Protein AF-A0A0F9LTY0-F1 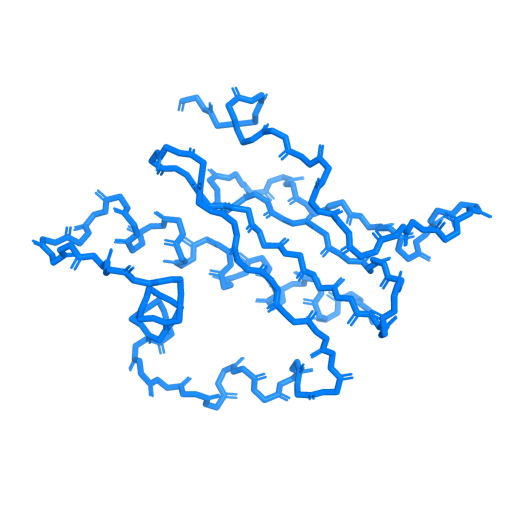(afdb_monomer_lite)

Foldseek 3Di:
DVVVLVLQLLLQLLLLCCLQPPPDDDPDSVSSSCVSVVVPCVSCVVQPQWDWDWDDQDSWIKIWTGRVQFTAWIATNQDPPDTDGQVPDPDTDTRDDDDDNVVVHD

pLDDT: mean 90.27, std 6.66, range [58.44, 95.5]

Secondary structure (DSSP, 8-state):
-HHHHHHHHHHHHHHHHHHHH-SSPPSSHHHHHHHHTTT-GGGGGGGTTSEEEEEEETTEEEEEEEETTEEEEEEETT-TT-EE-GGGSSSPEESS----GGGT--

Sequence (106 aa):
MADLASQLKDIATAVDGTLKFSETPYSTTDELLKAAVNNDLSKLTPFNEYTFIVDVQGDNAVLLLCDADTALIEDVGCTAQSDIQHWQAKKAQKCEVTVNAQQFCN

Radius of gyration: 12.92 Å; chains: 1; bounding box: 27×31×36 Å

Organism: NCBI:txid412755

Structure (mmCIF, N/CA/C/O backbone):
data_AF-A0A0F9LTY0-F1
#
_entry.id   AF-A0A0F9LTY0-F1
#
loop_
_atom_site.group_PDB
_atom_site.id
_atom_site.type_symbol
_atom_site.label_atom_id
_atom_site.label_alt_id
_atom_site.label_comp_id
_atom_site.label_asym_id
_atom_site.label_entity_id
_atom_site.label_seq_id
_atom_site.pdbx_PDB_ins_code
_atom_site.Cartn_x
_atom_site.Cartn_y
_atom_site.Cartn_z
_atom_site.occupancy
_atom_site.B_iso_or_equiv
_atom_site.auth_seq_id
_atom_site.auth_comp_id
_atom_site.auth_asym_id
_atom_site.auth_atom_id
_atom_site.pdbx_PDB_model_num
ATOM 1 N N . MET A 1 1 ? 0.430 -5.408 13.920 1.00 85.19 1 MET A N 1
ATOM 2 C CA . MET A 1 1 ? 0.029 -4.165 13.223 1.00 85.19 1 MET A CA 1
ATOM 3 C C . MET A 1 1 ? 1.197 -3.220 12.989 1.00 85.19 1 MET A C 1
ATOM 5 O O . MET A 1 1 ? 1.382 -2.850 11.844 1.00 85.19 1 MET A O 1
ATOM 9 N N . ALA A 1 2 ? 2.011 -2.875 13.996 1.00 84.38 2 ALA A N 1
ATOM 10 C CA . ALA A 1 2 ? 3.169 -1.988 13.796 1.00 84.38 2 ALA A CA 1
ATOM 11 C C . ALA A 1 2 ? 4.163 -2.498 12.729 1.00 84.38 2 ALA A C 1
ATOM 13 O O . ALA A 1 2 ? 4.564 -1.731 11.861 1.00 84.38 2 ALA A O 1
ATOM 14 N N . ASP A 1 3 ? 4.479 -3.799 12.726 1.00 89.31 3 ASP A N 1
ATOM 15 C CA . ASP A 1 3 ? 5.372 -4.380 11.710 1.00 89.31 3 ASP A CA 1
ATOM 16 C C . ASP A 1 3 ? 4.789 -4.293 10.292 1.00 89.31 3 ASP A C 1
ATOM 18 O O . ASP A 1 3 ? 5.524 -4.044 9.341 1.00 89.31 3 ASP A O 1
ATOM 22 N N . LEU A 1 4 ? 3.469 -4.474 10.147 1.00 90.94 4 LEU A N 1
ATOM 23 C CA . LEU A 1 4 ? 2.775 -4.342 8.861 1.00 90.94 4 LEU A CA 1
ATOM 24 C C . LEU A 1 4 ? 2.756 -2.889 8.389 1.00 90.94 4 LEU A C 1
ATOM 26 O O . LEU A 1 4 ? 2.953 -2.652 7.207 1.00 90.94 4 LEU A O 1
ATOM 30 N N . ALA A 1 5 ? 2.572 -1.928 9.298 1.00 90.06 5 ALA A N 1
ATOM 31 C CA . ALA A 1 5 ? 2.628 -0.504 8.969 1.00 90.06 5 ALA A CA 1
ATOM 32 C C . ALA A 1 5 ? 4.022 -0.094 8.483 1.00 90.06 5 ALA A C 1
ATOM 34 O O . ALA A 1 5 ? 4.142 0.552 7.448 1.00 90.06 5 ALA A O 1
ATOM 35 N N . SER A 1 6 ? 5.078 -0.552 9.164 1.00 90.06 6 SER A N 1
ATOM 36 C CA . SER A 1 6 ? 6.454 -0.298 8.725 1.00 90.06 6 SER A CA 1
ATOM 37 C C . SER A 1 6 ? 6.728 -0.875 7.335 1.00 90.06 6 SER A C 1
ATOM 39 O O . SER A 1 6 ? 7.307 -0.196 6.496 1.00 90.06 6 SER A O 1
ATOM 41 N N . GLN A 1 7 ? 6.303 -2.115 7.079 1.00 92.00 7 GLN A N 1
ATOM 42 C CA . GLN A 1 7 ? 6.516 -2.761 5.782 1.00 92.00 7 GLN A CA 1
ATOM 43 C C . GLN A 1 7 ? 5.659 -2.135 4.674 1.00 92.00 7 GLN A C 1
ATOM 45 O O . GLN A 1 7 ? 6.127 -1.994 3.547 1.00 92.00 7 GLN A O 1
ATOM 50 N N . LEU A 1 8 ? 4.419 -1.735 4.983 1.00 92.69 8 LEU A N 1
ATOM 51 C CA . LEU A 1 8 ? 3.536 -1.054 4.036 1.00 92.69 8 LEU A CA 1
ATOM 52 C C . LEU A 1 8 ? 4.146 0.276 3.595 1.00 92.69 8 LEU A C 1
ATOM 54 O O . LEU A 1 8 ? 4.181 0.547 2.401 1.00 92.69 8 LEU A O 1
ATOM 58 N N . LYS A 1 9 ? 4.680 1.055 4.538 1.00 91.69 9 LYS A N 1
ATOM 59 C CA . LYS A 1 9 ? 5.372 2.316 4.264 1.00 91.69 9 LYS A CA 1
ATOM 60 C C . LYS A 1 9 ? 6.561 2.142 3.318 1.00 91.69 9 LYS A C 1
ATOM 62 O O . LYS A 1 9 ? 6.729 2.930 2.385 1.00 91.69 9 LYS A O 1
ATOM 67 N N . ASP A 1 10 ? 7.381 1.112 3.530 1.00 92.06 10 ASP A N 1
ATOM 68 C CA . ASP A 1 10 ? 8.519 0.823 2.648 1.00 92.06 10 ASP A CA 1
ATOM 69 C C . ASP A 1 10 ? 8.044 0.528 1.215 1.00 92.06 10 ASP A C 1
ATOM 71 O O . ASP A 1 10 ? 8.627 1.021 0.246 1.00 92.06 10 ASP A O 1
ATOM 75 N N . ILE A 1 11 ? 6.949 -0.227 1.070 1.00 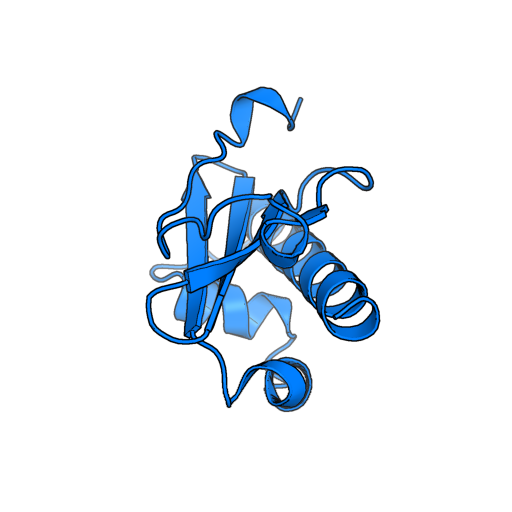94.00 11 ILE A N 1
ATOM 76 C CA . ILE A 1 11 ? 6.350 -0.515 -0.238 1.00 94.00 11 ILE A CA 1
ATOM 77 C C . ILE A 1 11 ? 5.709 0.739 -0.836 1.00 94.00 11 ILE A C 1
ATOM 79 O O . ILE A 1 11 ? 5.908 0.992 -2.019 1.00 94.00 11 ILE A O 1
ATOM 83 N N . ALA A 1 12 ? 4.995 1.548 -0.053 1.00 93.44 12 ALA A N 1
ATOM 84 C CA . ALA A 1 12 ? 4.372 2.784 -0.523 1.00 93.44 12 ALA A CA 1
ATOM 85 C C . ALA A 1 12 ? 5.423 3.738 -1.083 1.00 93.44 12 ALA A C 1
ATOM 87 O O . ALA A 1 12 ? 5.289 4.220 -2.207 1.00 93.44 12 ALA A O 1
ATOM 88 N N . THR A 1 13 ? 6.526 3.908 -0.352 1.00 92.88 13 THR A N 1
ATOM 89 C CA . THR A 1 13 ? 7.680 4.698 -0.792 1.00 92.88 13 THR A CA 1
ATOM 90 C C . THR A 1 13 ? 8.280 4.151 -2.088 1.00 92.88 13 THR A C 1
ATOM 92 O O . THR A 1 13 ? 8.592 4.909 -3.008 1.00 92.88 13 THR A O 1
ATOM 95 N N . ALA A 1 14 ? 8.427 2.828 -2.197 1.00 94.31 14 ALA A N 1
ATOM 96 C CA . ALA A 1 14 ? 8.952 2.196 -3.401 1.00 94.31 14 ALA A CA 1
ATOM 97 C C . ALA A 1 14 ? 8.013 2.359 -4.608 1.00 94.31 14 ALA A C 1
ATOM 99 O O . ALA A 1 14 ? 8.487 2.621 -5.713 1.00 94.31 14 ALA A O 1
ATOM 100 N N . VAL A 1 15 ? 6.700 2.223 -4.411 1.00 94.75 15 VAL A N 1
ATOM 101 C CA . VAL A 1 15 ? 5.674 2.397 -5.450 1.00 94.75 15 VAL A CA 1
ATOM 102 C C . VAL A 1 15 ? 5.664 3.839 -5.944 1.00 94.75 15 VAL A C 1
ATOM 104 O O . VAL A 1 15 ? 5.755 4.061 -7.148 1.00 94.75 15 VAL A O 1
ATOM 107 N N . ASP A 1 16 ? 5.633 4.809 -5.031 1.00 93.56 16 ASP A N 1
ATOM 108 C CA . ASP A 1 16 ? 5.658 6.238 -5.354 1.00 93.56 16 ASP A CA 1
ATOM 109 C C . ASP A 1 16 ? 6.944 6.629 -6.103 1.00 93.56 16 ASP A C 1
ATOM 111 O O . ASP A 1 16 ? 6.898 7.267 -7.155 1.00 93.56 16 ASP A O 1
ATOM 115 N N . GLY A 1 17 ? 8.104 6.155 -5.636 1.00 92.88 17 GLY A N 1
ATOM 116 C CA . GLY A 1 17 ? 9.380 6.376 -6.318 1.00 92.88 17 GLY A CA 1
ATOM 117 C C . GLY A 1 17 ? 9.445 5.715 -7.697 1.00 92.88 17 GLY A C 1
ATOM 118 O O . GLY A 1 17 ? 9.942 6.310 -8.652 1.00 92.88 17 GLY A O 1
ATOM 119 N N . THR A 1 18 ? 8.912 4.501 -7.832 1.00 94.69 18 THR A N 1
ATOM 120 C CA . THR A 1 18 ? 8.876 3.785 -9.116 1.00 94.69 18 THR A CA 1
ATOM 121 C C . THR A 1 18 ? 7.971 4.500 -10.113 1.00 94.69 18 THR A C 1
ATOM 123 O O . THR A 1 18 ? 8.348 4.651 -11.272 1.00 94.69 18 THR A O 1
ATOM 126 N N . LEU A 1 19 ? 6.818 4.998 -9.661 1.00 93.88 19 LEU A N 1
ATOM 127 C CA . LEU A 1 19 ? 5.902 5.788 -10.478 1.00 93.88 19 LEU A CA 1
ATOM 128 C C . LEU A 1 19 ? 6.572 7.067 -11.005 1.00 93.88 19 LEU A C 1
ATOM 130 O O . LEU A 1 19 ? 6.425 7.389 -12.180 1.00 93.88 19 LEU A O 1
ATOM 134 N N . LYS A 1 20 ? 7.334 7.770 -10.156 1.00 91.75 20 LYS A N 1
ATOM 135 C CA . LYS A 1 20 ? 7.958 9.064 -10.490 1.00 91.75 20 LYS A CA 1
ATOM 136 C C . LYS A 1 20 ? 9.212 8.962 -11.347 1.00 91.75 20 LYS A C 1
ATOM 138 O O . LYS A 1 20 ? 9.461 9.835 -12.174 1.00 91.75 20 LYS A O 1
ATOM 143 N N . PHE A 1 21 ? 10.047 7.958 -11.091 1.00 91.00 21 PHE A N 1
ATOM 144 C CA . PHE A 1 21 ? 11.420 7.932 -11.603 1.00 91.00 21 PHE A CA 1
ATOM 145 C C . PHE A 1 21 ? 11.690 6.810 -12.607 1.00 91.00 21 PHE A C 1
ATOM 147 O O . PHE A 1 21 ? 12.781 6.765 -13.176 1.00 91.00 21 PHE A O 1
ATOM 154 N N . SER A 1 22 ? 10.737 5.905 -12.841 1.00 90.06 22 SER A N 1
ATOM 155 C CA . SER A 1 22 ? 10.889 4.888 -13.882 1.00 90.06 22 SER A CA 1
ATOM 156 C C . SER A 1 22 ? 10.741 5.497 -15.274 1.00 90.06 22 SER A C 1
ATOM 158 O O . SER A 1 22 ? 9.827 6.270 -15.545 1.00 90.06 22 SER A O 1
ATOM 160 N N . GLU A 1 23 ? 11.610 5.085 -16.197 1.00 88.12 23 GLU A N 1
ATOM 161 C CA . GLU A 1 23 ? 11.472 5.399 -17.625 1.00 88.12 23 GLU A CA 1
ATOM 162 C C . GLU A 1 23 ? 10.361 4.570 -18.296 1.00 88.12 23 GLU A C 1
ATOM 164 O O . GLU A 1 23 ? 9.963 4.848 -19.428 1.00 88.12 23 GLU A O 1
ATOM 169 N N . THR A 1 24 ? 9.872 3.527 -17.615 1.00 86.00 24 THR A N 1
ATOM 170 C CA . THR A 1 24 ? 8.832 2.635 -18.132 1.00 86.00 24 THR A CA 1
ATOM 171 C C . THR A 1 24 ? 7.460 3.101 -17.650 1.00 86.00 24 THR A C 1
ATOM 173 O O . THR A 1 24 ? 7.226 3.113 -16.442 1.00 86.00 24 THR A O 1
ATOM 176 N N . PRO A 1 25 ? 6.523 3.428 -18.555 1.00 86.50 25 PRO A N 1
ATOM 177 C CA . PRO A 1 25 ? 5.143 3.660 -18.159 1.00 86.50 25 PRO A CA 1
ATOM 178 C C . PRO A 1 25 ? 4.492 2.338 -17.733 1.00 86.50 25 PRO A C 1
ATOM 180 O O . PRO A 1 25 ? 4.616 1.324 -18.423 1.00 86.50 25 PRO A O 1
ATOM 183 N N . TYR A 1 26 ? 3.765 2.356 -16.618 1.00 91.00 26 TYR A N 1
ATOM 184 C CA . TYR A 1 26 ? 3.010 1.205 -16.121 1.00 91.00 26 TYR A CA 1
ATOM 185 C C . TYR A 1 26 ? 1.542 1.337 -16.517 1.00 91.00 26 TYR A C 1
ATOM 187 O O . TYR A 1 26 ? 0.938 2.390 -16.318 1.00 91.00 26 TYR A O 1
ATOM 195 N N . SER A 1 27 ? 0.962 0.278 -17.087 1.00 88.31 27 SER A N 1
ATOM 196 C CA . SER A 1 27 ? -0.435 0.303 -17.547 1.00 88.31 27 SER A CA 1
ATOM 197 C C . SER A 1 27 ? -1.413 -0.099 -16.446 1.00 88.31 27 SER A C 1
ATOM 199 O O . SER A 1 27 ? -2.608 0.176 -16.543 1.00 88.31 27 SER A O 1
ATOM 201 N N . THR A 1 28 ? -0.914 -0.766 -15.402 1.00 93.19 28 THR A N 1
ATOM 202 C CA . THR A 1 28 ? -1.706 -1.234 -14.263 1.00 93.19 28 THR A CA 1
ATOM 203 C C . THR A 1 28 ? -0.972 -1.004 -12.946 1.00 93.19 28 THR A C 1
ATOM 205 O O . THR A 1 28 ? 0.260 -0.966 -12.889 1.00 93.19 28 THR A O 1
ATOM 208 N N . THR A 1 29 ? -1.738 -0.902 -11.865 1.00 92.62 29 THR A N 1
ATOM 209 C CA . THR A 1 29 ? -1.220 -0.831 -10.494 1.00 92.62 29 THR A CA 1
ATOM 210 C C . THR A 1 29 ? -0.479 -2.106 -10.088 1.00 92.62 29 THR A C 1
ATOM 212 O O . THR A 1 29 ? 0.519 -2.026 -9.378 1.00 92.62 29 THR A O 1
ATOM 215 N N . ASP A 1 30 ? -0.891 -3.266 -10.600 1.00 92.75 30 ASP A N 1
ATOM 216 C CA . ASP A 1 30 ? -0.203 -4.548 -10.408 1.00 92.75 30 ASP A CA 1
ATOM 217 C C . ASP A 1 30 ? 1.209 -4.559 -11.008 1.00 92.75 30 ASP A C 1
ATOM 219 O O . ASP A 1 30 ? 2.152 -5.047 -10.382 1.00 92.75 30 ASP A O 1
ATOM 223 N N . GLU A 1 31 ? 1.375 -4.044 -12.230 1.00 94.38 31 GLU A N 1
ATOM 224 C CA . GLU A 1 31 ? 2.691 -3.918 -12.871 1.00 94.38 31 GLU A CA 1
ATOM 225 C C . GLU A 1 31 ? 3.593 -2.958 -12.096 1.00 94.38 31 GLU A C 1
ATOM 227 O O . GLU A 1 31 ? 4.757 -3.279 -11.843 1.00 94.38 31 GLU A O 1
ATOM 232 N N . LEU A 1 32 ? 3.039 -1.817 -11.676 1.00 95.06 32 LEU A N 1
ATOM 233 C CA . LEU A 1 32 ? 3.739 -0.835 -10.855 1.00 95.06 32 LEU A CA 1
ATOM 234 C C . LEU A 1 32 ? 4.186 -1.444 -9.518 1.00 95.06 32 LEU A C 1
ATOM 236 O O . LEU A 1 32 ? 5.350 -1.315 -9.142 1.00 95.06 32 LEU A O 1
ATOM 240 N N . LEU A 1 33 ? 3.294 -2.155 -8.822 1.00 94.62 33 LEU A N 1
ATOM 241 C CA . LEU A 1 33 ? 3.594 -2.808 -7.549 1.00 94.62 33 LEU A CA 1
ATOM 242 C C . LEU A 1 33 ? 4.702 -3.854 -7.705 1.00 94.62 33 LEU A C 1
ATOM 244 O O . LEU A 1 33 ? 5.646 -3.879 -6.917 1.00 94.62 33 LEU A O 1
ATOM 248 N N . LYS A 1 34 ? 4.626 -4.693 -8.747 1.00 94.06 34 LYS A N 1
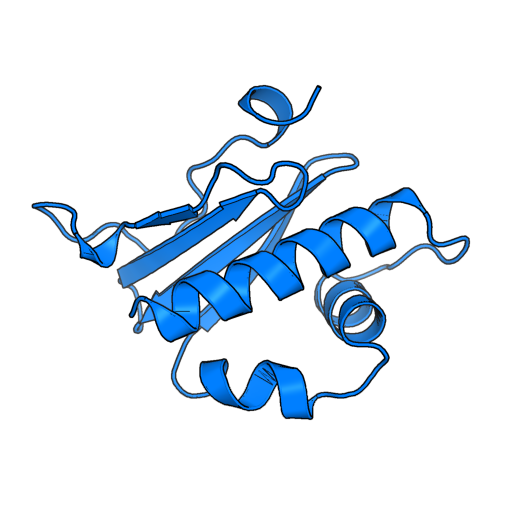ATOM 249 C CA . LYS A 1 34 ? 5.665 -5.689 -9.052 1.00 94.06 34 LYS A CA 1
ATOM 250 C C . LYS A 1 34 ? 7.011 -5.033 -9.332 1.00 94.06 34 LYS A C 1
ATOM 252 O O . LYS A 1 34 ? 8.028 -5.511 -8.833 1.00 94.06 34 LYS A O 1
ATOM 257 N N . ALA A 1 35 ? 7.026 -3.941 -10.091 1.00 94.81 35 ALA A N 1
ATOM 258 C CA . ALA A 1 35 ? 8.244 -3.189 -10.357 1.00 94.81 35 ALA A CA 1
ATOM 259 C C . ALA A 1 35 ? 8.826 -2.571 -9.076 1.00 94.81 35 ALA A C 1
ATOM 261 O O . ALA A 1 35 ? 10.020 -2.724 -8.829 1.00 94.81 35 ALA A O 1
ATOM 262 N N . ALA A 1 36 ? 7.985 -1.986 -8.221 1.00 94.19 36 ALA A N 1
ATOM 263 C CA . ALA A 1 36 ? 8.392 -1.389 -6.950 1.00 94.19 36 ALA A CA 1
ATOM 264 C C . ALA A 1 36 ? 9.046 -2.392 -5.988 1.00 94.19 36 ALA A C 1
ATOM 266 O O . ALA A 1 36 ? 9.980 -2.056 -5.260 1.00 94.19 36 ALA A O 1
ATOM 267 N N . VAL A 1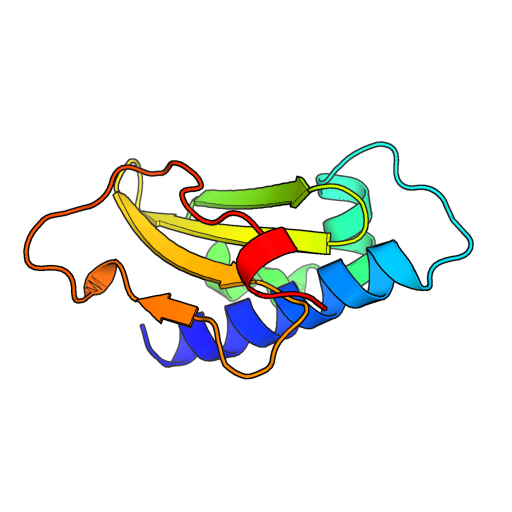 37 ? 8.612 -3.655 -6.016 1.00 94.88 37 VAL A N 1
ATOM 268 C CA . VAL A 1 37 ? 9.246 -4.732 -5.240 1.00 94.88 37 VAL A CA 1
ATOM 269 C C . VAL A 1 37 ? 10.401 -5.418 -5.977 1.00 94.88 37 VAL A C 1
ATOM 271 O O . VAL A 1 37 ? 10.902 -6.434 -5.504 1.00 94.88 37 VAL A O 1
ATOM 274 N N . ASN A 1 38 ? 10.882 -4.874 -7.100 1.00 93.88 38 ASN A N 1
ATOM 275 C CA . ASN A 1 38 ? 11.912 -5.471 -7.963 1.00 93.88 38 ASN A CA 1
ATOM 276 C C . ASN A 1 38 ? 11.563 -6.892 -8.444 1.00 93.88 38 ASN A C 1
ATOM 278 O O . ASN A 1 38 ? 12.440 -7.745 -8.566 1.00 93.88 38 ASN A O 1
ATOM 282 N N . ASN A 1 39 ? 10.280 -7.163 -8.698 1.00 92.69 39 ASN A N 1
ATOM 283 C CA . ASN A 1 39 ? 9.721 -8.486 -9.002 1.00 92.69 39 ASN A CA 1
ATOM 284 C C . ASN A 1 39 ? 9.940 -9.548 -7.906 1.00 92.69 39 ASN A C 1
ATOM 286 O O . ASN A 1 39 ? 9.635 -10.723 -8.113 1.00 92.69 39 ASN A O 1
ATOM 290 N N . ASP A 1 40 ? 10.413 -9.149 -6.725 1.00 94.56 40 ASP A N 1
ATOM 291 C CA . ASP A 1 40 ? 10.528 -10.017 -5.563 1.00 94.56 40 ASP A CA 1
ATOM 292 C C . ASP A 1 40 ? 9.201 -10.041 -4.794 1.00 94.56 40 ASP A C 1
ATOM 294 O O . ASP A 1 40 ? 8.984 -9.303 -3.831 1.00 94.56 40 ASP A O 1
ATOM 298 N N . LEU A 1 41 ? 8.293 -10.915 -5.238 1.00 92.38 41 LEU A N 1
ATOM 299 C CA . LEU A 1 41 ? 6.971 -11.084 -4.626 1.00 92.38 41 LEU A CA 1
ATOM 300 C C . LEU A 1 41 ? 7.040 -11.576 -3.175 1.00 92.38 41 LEU A C 1
ATOM 302 O O . LEU A 1 41 ? 6.050 -11.465 -2.454 1.00 92.38 41 LEU A O 1
ATOM 306 N N . SER A 1 42 ? 8.192 -12.081 -2.713 1.00 94.06 42 SER A N 1
ATOM 307 C CA . SER A 1 42 ? 8.339 -12.502 -1.319 1.00 94.06 42 SER A CA 1
ATOM 308 C C . SER A 1 42 ? 8.152 -11.334 -0.345 1.00 94.06 42 SER A C 1
ATOM 310 O O . SER A 1 42 ? 7.648 -11.542 0.760 1.00 94.06 42 SER A O 1
ATOM 312 N N . LYS A 1 43 ? 8.423 -10.098 -0.788 1.00 91.12 43 LYS A N 1
ATOM 313 C CA . LYS A 1 43 ? 8.168 -8.861 -0.035 1.00 91.12 43 LYS A CA 1
ATOM 314 C C . LYS A 1 43 ? 6.684 -8.586 0.213 1.00 91.12 43 LYS A C 1
ATOM 316 O O . LYS A 1 43 ? 6.357 -7.839 1.127 1.00 91.12 43 LYS A O 1
ATOM 321 N N . LEU A 1 44 ? 5.797 -9.194 -0.578 1.00 93.12 44 LEU A N 1
ATOM 322 C CA . LEU A 1 44 ? 4.346 -9.066 -0.432 1.00 93.12 44 LEU A CA 1
ATOM 323 C C . LEU A 1 44 ? 3.734 -10.170 0.445 1.00 93.12 44 LEU A C 1
ATOM 325 O O . LEU A 1 44 ? 2.608 -10.021 0.907 1.00 93.12 44 LEU A O 1
ATOM 329 N N . THR A 1 45 ? 4.487 -11.236 0.745 1.00 93.94 45 THR A N 1
ATOM 330 C CA . THR A 1 45 ? 4.046 -12.361 1.597 1.00 93.94 45 THR A CA 1
ATOM 331 C C . THR A 1 45 ? 3.397 -11.937 2.921 1.00 93.94 45 THR A C 1
ATOM 333 O O . THR A 1 45 ? 2.381 -12.533 3.284 1.00 93.94 45 THR A O 1
ATOM 336 N N . PRO A 1 46 ? 3.916 -10.924 3.649 1.00 92.38 46 PRO A N 1
ATOM 337 C CA . PRO A 1 46 ? 3.311 -10.464 4.902 1.00 92.38 46 PRO A CA 1
ATOM 338 C C . PRO A 1 46 ? 1.866 -9.966 4.750 1.00 92.38 46 PRO A C 1
ATOM 340 O O . PRO A 1 46 ? 1.142 -9.894 5.740 1.00 92.38 46 PRO A O 1
ATOM 343 N N . PHE A 1 47 ? 1.445 -9.643 3.523 1.00 92.69 47 PHE A N 1
ATOM 344 C CA . PHE A 1 47 ? 0.136 -9.081 3.208 1.00 92.69 47 PHE A CA 1
ATOM 345 C C . PHE A 1 47 ? -0.842 -10.093 2.590 1.00 92.69 47 PHE A C 1
ATOM 347 O O . PHE A 1 47 ? -1.961 -9.713 2.273 1.00 92.69 47 PHE A O 1
ATOM 354 N N . ASN A 1 48 ? -0.464 -11.368 2.430 1.00 92.38 48 ASN A N 1
ATOM 355 C CA . ASN A 1 48 ? -1.270 -12.366 1.706 1.00 92.38 48 ASN A CA 1
ATOM 356 C C . ASN A 1 48 ? -2.675 -12.609 2.288 1.00 92.38 48 ASN A C 1
ATOM 358 O O . ASN A 1 48 ? -3.581 -12.988 1.551 1.00 92.38 48 ASN A O 1
ATOM 362 N N . GLU A 1 49 ? -2.852 -12.409 3.594 1.00 93.31 49 GLU A N 1
ATOM 363 C CA . GLU A 1 49 ? -4.144 -12.566 4.279 1.00 93.31 49 GLU A CA 1
ATOM 364 C C . GLU A 1 49 ? -5.011 -11.294 4.209 1.00 93.31 49 GLU A C 1
ATOM 366 O O . GLU A 1 49 ? -6.119 -11.260 4.739 1.00 93.31 49 GLU A O 1
ATOM 371 N N . TYR A 1 50 ? -4.509 -10.235 3.573 1.00 94.38 50 TYR A N 1
ATOM 372 C CA . TYR A 1 50 ? -5.130 -8.919 3.519 1.00 94.38 50 TYR A CA 1
ATOM 373 C C . TYR A 1 50 ? -5.465 -8.529 2.082 1.00 94.38 50 TYR A C 1
ATOM 375 O O . TYR A 1 50 ? -4.888 -9.023 1.113 1.00 94.38 50 TYR A O 1
ATOM 383 N N . THR A 1 51 ? -6.386 -7.581 1.941 1.00 93.81 51 THR A N 1
ATOM 384 C CA . THR A 1 51 ? -6.595 -6.902 0.661 1.00 93.81 51 THR A CA 1
ATOM 385 C C . THR A 1 51 ? -5.636 -5.726 0.572 1.00 93.81 51 THR A C 1
ATOM 387 O O . THR A 1 51 ? -5.591 -4.886 1.470 1.00 93.81 51 THR A O 1
ATOM 390 N N . PHE A 1 52 ? -4.862 -5.686 -0.507 1.00 91.25 52 PHE A N 1
ATOM 391 C CA . PHE A 1 52 ? -3.861 -4.661 -0.767 1.00 91.25 52 PHE A CA 1
ATOM 392 C C . PHE A 1 52 ? -4.294 -3.835 -1.975 1.00 91.25 52 PHE A C 1
ATOM 394 O O . PHE A 1 52 ? -4.427 -4.369 -3.076 1.00 91.25 52 PHE A O 1
ATOM 401 N N . ILE A 1 53 ? -4.537 -2.546 -1.768 1.00 93.81 53 ILE A N 1
ATOM 402 C CA . ILE A 1 53 ? -5.016 -1.626 -2.798 1.00 93.81 53 ILE A CA 1
ATOM 403 C C . ILE A 1 53 ? -3.928 -0.592 -3.060 1.00 93.81 53 ILE A C 1
ATOM 405 O O . ILE A 1 53 ? -3.404 0.016 -2.130 1.00 93.81 53 ILE A O 1
ATOM 409 N N . VAL A 1 54 ? -3.606 -0.393 -4.335 1.00 94.69 54 VAL A N 1
ATOM 410 C CA . VAL A 1 54 ? -2.743 0.692 -4.809 1.00 94.69 54 VAL A CA 1
ATOM 411 C C . VAL A 1 54 ? -3.620 1.644 -5.609 1.00 94.69 54 VAL A C 1
ATOM 413 O O . VAL A 1 54 ? -4.243 1.226 -6.585 1.00 94.69 54 VAL A O 1
ATOM 416 N N . ASP A 1 55 ? -3.657 2.905 -5.202 1.00 94.62 55 ASP A N 1
ATOM 417 C CA . ASP A 1 55 ? -4.375 3.978 -5.880 1.00 94.62 55 ASP A CA 1
ATOM 418 C C . ASP A 1 55 ? -3.385 5.031 -6.387 1.00 94.62 55 ASP A C 1
ATOM 420 O O . ASP A 1 55 ? -2.575 5.569 -5.630 1.00 94.62 55 ASP A O 1
ATOM 424 N N . VAL A 1 56 ? -3.416 5.293 -7.693 1.00 93.56 56 VAL A N 1
ATOM 425 C CA . VAL A 1 56 ? -2.510 6.242 -8.351 1.00 93.56 56 VAL A CA 1
ATOM 426 C C . VAL A 1 56 ? -3.233 7.570 -8.527 1.00 93.56 56 VAL A C 1
ATOM 428 O O . VAL A 1 56 ? -4.226 7.663 -9.247 1.00 93.56 56 VAL A O 1
ATOM 431 N N . GLN A 1 57 ? -2.700 8.616 -7.901 1.00 92.00 57 GLN A N 1
ATOM 432 C CA . GLN A 1 57 ? -3.281 9.954 -7.880 1.00 92.00 57 GLN A CA 1
ATOM 433 C C . GLN A 1 57 ? -2.312 10.967 -8.508 1.00 92.00 57 GLN A C 1
ATOM 435 O O . GLN A 1 57 ? -1.567 11.675 -7.821 1.00 92.00 57 GLN A O 1
ATOM 440 N N . GLY A 1 58 ? -2.333 11.051 -9.841 1.00 89.56 58 GLY A N 1
ATOM 441 C CA . GLY A 1 58 ? -1.355 11.828 -10.608 1.00 89.56 58 GLY A CA 1
ATOM 442 C C . GLY A 1 58 ? 0.015 11.158 -10.547 1.00 89.56 58 GLY A C 1
ATOM 443 O O . GLY A 1 58 ? 0.125 9.979 -10.868 1.00 89.56 58 GLY A O 1
ATOM 444 N N . ASP A 1 59 ? 1.026 11.891 -10.083 1.00 89.44 59 ASP A N 1
ATOM 445 C CA . ASP A 1 59 ? 2.400 11.385 -9.961 1.00 89.44 59 ASP A CA 1
ATOM 446 C C . ASP A 1 59 ? 2.688 10.756 -8.588 1.00 89.44 59 ASP A C 1
ATOM 448 O O . ASP A 1 59 ? 3.841 10.481 -8.275 1.00 89.44 59 ASP A O 1
ATOM 452 N N . ASN A 1 60 ? 1.670 10.562 -7.742 1.00 92.06 60 ASN A N 1
ATOM 453 C CA . ASN A 1 60 ? 1.827 9.978 -6.409 1.00 92.06 60 ASN A CA 1
ATOM 454 C C . ASN A 1 60 ? 0.993 8.707 -6.249 1.00 92.06 60 ASN A C 1
ATOM 456 O O . ASN A 1 60 ? -0.026 8.534 -6.923 1.00 92.06 60 ASN A O 1
ATOM 460 N N . ALA A 1 61 ? 1.393 7.854 -5.309 1.00 92.56 61 ALA A N 1
ATOM 461 C CA . ALA A 1 61 ? 0.665 6.637 -4.966 1.00 92.56 61 ALA A CA 1
ATOM 462 C C . ALA A 1 61 ? 0.195 6.627 -3.505 1.00 92.56 61 ALA A C 1
ATOM 464 O O . ALA A 1 61 ? 0.931 7.008 -2.590 1.00 92.56 61 ALA A O 1
ATOM 465 N N . VAL A 1 62 ? -1.029 6.139 -3.303 1.00 93.75 62 VAL A N 1
ATOM 466 C CA . VAL A 1 62 ? -1.606 5.822 -1.995 1.00 93.75 62 VAL A CA 1
ATOM 467 C C . VAL A 1 62 ? -1.798 4.317 -1.908 1.00 93.75 62 VAL A C 1
ATOM 469 O O . VAL A 1 62 ? -2.296 3.684 -2.840 1.00 93.75 62 VAL A O 1
ATOM 472 N N . LEU A 1 63 ? -1.382 3.733 -0.794 1.00 94.44 63 LEU A N 1
ATOM 473 C CA . LEU A 1 63 ? -1.553 2.318 -0.519 1.00 94.44 63 LEU A CA 1
ATOM 474 C C . LEU A 1 63 ? -2.522 2.130 0.634 1.00 94.44 63 LEU A C 1
ATOM 476 O O . LEU A 1 63 ? -2.401 2.793 1.657 1.00 94.44 63 LEU A O 1
ATOM 480 N N . LEU A 1 64 ? -3.441 1.183 0.492 1.00 95.25 64 LEU A N 1
ATOM 481 C CA . LEU A 1 64 ? -4.398 0.821 1.525 1.00 95.25 64 LEU A CA 1
ATOM 482 C C . LEU A 1 64 ? -4.343 -0.685 1.785 1.00 95.25 64 LEU A C 1
ATOM 484 O O . LEU A 1 64 ? -4.485 -1.502 0.875 1.00 95.25 64 LEU A O 1
ATOM 488 N N . LEU A 1 65 ? -4.168 -1.043 3.053 1.00 95.25 65 LEU A N 1
ATOM 489 C CA . LEU A 1 65 ? -4.268 -2.406 3.552 1.00 95.25 65 LEU A CA 1
ATOM 490 C C . LEU A 1 65 ? -5.607 -2.597 4.266 1.00 95.25 65 LEU A C 1
ATOM 492 O O . LEU A 1 65 ? -5.942 -1.821 5.165 1.00 95.25 65 LEU A O 1
ATOM 496 N N . CYS A 1 66 ? -6.328 -3.664 3.931 1.00 95.50 66 CYS A N 1
ATOM 497 C CA . CYS A 1 66 ? -7.607 -4.007 4.544 1.00 95.50 66 CYS A CA 1
ATOM 498 C C . CYS A 1 66 ? -7.659 -5.451 5.046 1.00 95.50 66 CYS A C 1
ATOM 500 O O . CYS A 1 66 ? -7.086 -6.354 4.439 1.00 95.50 66 CYS A O 1
ATOM 502 N N . ASP A 1 67 ? -8.430 -5.674 6.107 1.00 94.81 67 ASP A N 1
ATOM 503 C CA . ASP A 1 67 ? -8.921 -6.990 6.518 1.00 94.81 67 ASP A CA 1
ATOM 504 C C . ASP A 1 67 ? -10.396 -7.102 6.120 1.00 94.81 67 ASP A C 1
ATOM 506 O O . ASP A 1 67 ? -11.258 -6.399 6.660 1.00 94.81 67 ASP A O 1
ATOM 510 N N . ALA A 1 68 ? -10.672 -7.934 5.115 1.00 92.00 68 ALA A N 1
ATOM 511 C CA . ALA A 1 68 ? -11.951 -7.971 4.411 1.00 92.00 68 ALA A CA 1
ATOM 512 C C . ALA A 1 68 ? -12.413 -6.554 3.994 1.00 92.00 68 ALA A C 1
ATOM 514 O O . ALA A 1 68 ? -11.719 -5.875 3.243 1.00 92.00 68 ALA A O 1
ATOM 515 N N . ASP A 1 69 ? -13.568 -6.093 4.485 1.00 93.00 69 ASP A N 1
ATOM 516 C CA . ASP A 1 69 ? -14.134 -4.765 4.185 1.00 93.00 69 ASP A CA 1
ATOM 517 C C . ASP A 1 69 ? -13.701 -3.676 5.194 1.00 93.00 69 ASP A C 1
ATOM 519 O O . ASP A 1 69 ? -14.269 -2.586 5.241 1.00 93.00 69 ASP A O 1
ATOM 523 N N . THR A 1 70 ? -12.709 -3.964 6.045 1.00 94.50 70 THR A N 1
ATOM 524 C CA . THR A 1 70 ? -12.213 -3.030 7.066 1.00 94.50 70 THR A CA 1
ATOM 525 C C . THR A 1 70 ? -10.833 -2.502 6.700 1.00 94.50 70 THR A C 1
ATOM 527 O O . THR A 1 70 ? -9.870 -3.263 6.649 1.00 94.50 70 THR A O 1
ATOM 530 N N . ALA A 1 71 ? -10.710 -1.189 6.511 1.00 95.06 71 ALA A N 1
ATOM 531 C CA . ALA A 1 71 ? -9.418 -0.534 6.342 1.00 95.06 71 ALA A CA 1
ATOM 532 C C . ALA A 1 71 ? -8.580 -0.634 7.625 1.00 95.06 71 ALA A C 1
ATOM 534 O O . ALA A 1 71 ? -9.063 -0.378 8.733 1.00 95.06 71 ALA A O 1
ATOM 535 N N . LEU A 1 72 ? -7.305 -0.985 7.462 1.00 94.12 72 LEU A N 1
ATOM 536 C CA . LEU A 1 72 ? -6.341 -1.128 8.548 1.00 94.12 72 LEU A CA 1
ATOM 537 C C . LEU A 1 72 ? -5.314 -0.005 8.540 1.00 94.12 72 LEU A C 1
ATOM 539 O O . LEU A 1 72 ? -5.123 0.644 9.567 1.00 94.12 72 LEU A O 1
ATOM 543 N N . ILE A 1 73 ? -4.619 0.177 7.418 1.00 94.06 73 ILE A N 1
ATOM 544 C CA . ILE A 1 73 ? -3.492 1.103 7.297 1.00 94.06 73 ILE A CA 1
ATOM 545 C C . ILE A 1 73 ? -3.544 1.728 5.906 1.00 94.06 73 ILE A C 1
ATOM 547 O O . ILE A 1 73 ? -3.622 0.996 4.925 1.00 94.06 73 ILE A O 1
ATOM 551 N N . GLU A 1 74 ? -3.490 3.051 5.835 1.00 93.12 74 GLU A N 1
ATOM 552 C CA . GLU A 1 74 ? -3.418 3.811 4.584 1.00 93.12 74 GLU A CA 1
ATOM 553 C C . GLU A 1 74 ? -2.142 4.659 4.586 1.00 93.12 74 GLU A C 1
ATOM 555 O O . GLU A 1 74 ? -1.884 5.357 5.563 1.00 93.12 74 GLU A O 1
ATOM 560 N N . ASP A 1 75 ? -1.326 4.583 3.536 1.00 93.38 75 ASP A N 1
ATOM 561 C CA . ASP A 1 75 ? -0.025 5.255 3.464 1.00 93.38 75 ASP A CA 1
ATOM 562 C C . ASP A 1 75 ? 0.156 6.021 2.150 1.00 93.38 75 ASP A C 1
ATOM 564 O O . ASP A 1 75 ? -0.209 5.538 1.076 1.00 93.38 75 ASP A O 1
ATOM 568 N N . VAL A 1 76 ? 0.714 7.231 2.247 1.00 90.75 76 VAL A N 1
ATOM 569 C CA . VAL A 1 76 ? 1.073 8.055 1.086 1.00 90.75 76 VAL A CA 1
ATOM 570 C C . VAL A 1 76 ? 2.577 7.975 0.881 1.00 90.75 76 VAL A C 1
ATOM 572 O O . VAL A 1 76 ? 3.346 8.587 1.629 1.00 90.75 76 VAL A O 1
ATOM 575 N N . GLY A 1 77 ? 2.996 7.297 -0.187 1.00 85.56 77 GLY A N 1
ATOM 576 C CA . GLY A 1 77 ? 4.397 6.924 -0.396 1.00 85.56 77 GLY A CA 1
ATOM 577 C C . GLY A 1 77 ? 5.381 8.087 -0.563 1.00 85.56 77 GLY A C 1
ATOM 578 O O . GLY A 1 77 ? 6.590 7.900 -0.472 1.00 85.56 77 GLY A O 1
ATOM 579 N N . CYS A 1 78 ? 4.890 9.306 -0.783 1.00 84.19 78 CYS A N 1
ATOM 580 C CA . CYS A 1 78 ? 5.720 10.486 -1.004 1.00 84.19 78 CYS A CA 1
ATOM 581 C C . CYS A 1 78 ? 6.289 11.115 0.283 1.00 84.19 78 CYS A C 1
ATOM 583 O O . CYS A 1 78 ? 7.192 11.950 0.199 1.00 84.19 78 CYS A O 1
ATOM 585 N N . THR A 1 79 ? 5.773 10.771 1.474 1.00 76.81 79 THR A N 1
ATOM 586 C CA . THR A 1 79 ? 6.242 11.356 2.742 1.00 76.81 79 THR A CA 1
ATOM 587 C C . THR A 1 79 ? 6.637 10.297 3.760 1.00 76.81 79 THR A C 1
ATOM 589 O O . THR A 1 79 ? 6.037 9.236 3.859 1.00 76.81 79 THR A O 1
ATOM 592 N N . ALA A 1 80 ? 7.602 10.624 4.621 1.00 64.00 80 ALA A N 1
ATOM 593 C CA . ALA A 1 80 ? 7.975 9.752 5.733 1.00 64.00 80 ALA A CA 1
ATOM 594 C C . ALA A 1 80 ? 6.936 9.724 6.877 1.00 64.00 80 ALA A C 1
ATOM 596 O O . ALA A 1 80 ? 7.117 8.951 7.821 1.00 64.00 80 ALA A O 1
ATOM 597 N N . GLN A 1 81 ? 5.915 10.588 6.842 1.00 61.34 81 GLN A N 1
ATOM 598 C CA . GLN A 1 81 ? 5.068 10.909 7.994 1.00 61.34 81 GLN A CA 1
ATOM 599 C C . GLN A 1 81 ? 3.662 10.285 7.943 1.00 61.34 81 GLN A C 1
ATOM 601 O O . GLN A 1 81 ? 2.956 10.359 8.945 1.00 61.34 81 GLN A O 1
ATOM 606 N N . SER A 1 82 ? 3.237 9.688 6.828 1.00 58.44 82 SER A N 1
ATOM 607 C CA . SER A 1 82 ? 1.823 9.361 6.627 1.00 58.44 82 SER A CA 1
ATOM 608 C C . SER A 1 82 ? 1.544 7.861 6.590 1.00 58.44 82 SER A C 1
ATOM 610 O O . SER A 1 82 ? 1.329 7.340 5.507 1.00 58.44 82 SER A O 1
ATOM 612 N N . ASP A 1 83 ? 1.437 7.213 7.756 1.00 72.81 83 ASP A N 1
ATOM 613 C CA . ASP A 1 83 ? 0.640 5.992 7.927 1.00 72.81 83 ASP A CA 1
ATOM 614 C C . ASP A 1 83 ? -0.627 6.310 8.748 1.00 72.81 83 ASP A C 1
ATOM 616 O O . ASP A 1 83 ? -0.597 6.529 9.961 1.00 72.81 83 ASP A O 1
ATOM 620 N N . ILE A 1 84 ? -1.789 6.368 8.099 1.00 88.00 84 ILE A N 1
ATOM 621 C CA . ILE A 1 84 ? -3.073 6.473 8.792 1.00 88.00 84 ILE A CA 1
ATOM 622 C C . ILE A 1 84 ? -3.416 5.104 9.369 1.00 88.00 84 ILE A C 1
ATOM 624 O O . ILE A 1 84 ? -3.736 4.148 8.665 1.00 88.00 84 ILE A O 1
ATOM 628 N N . GLN A 1 85 ? -3.380 5.018 10.695 1.00 89.81 85 GLN A N 1
ATOM 629 C CA . GLN A 1 85 ? -3.626 3.788 11.441 1.00 89.81 85 GLN A CA 1
ATOM 630 C C . GLN A 1 85 ? -5.126 3.594 11.719 1.00 89.81 85 GLN A C 1
ATOM 632 O O . GLN A 1 85 ? -5.589 3.743 12.853 1.00 89.81 85 GLN A O 1
ATOM 637 N N . HIS A 1 86 ? -5.904 3.239 10.692 1.00 90.88 86 HIS A N 1
ATOM 638 C CA . HIS A 1 86 ? -7.350 2.990 10.819 1.00 90.88 86 HIS A CA 1
ATOM 639 C C . HIS A 1 86 ? -7.695 1.928 11.874 1.00 90.88 86 HIS A C 1
ATOM 641 O O . HIS A 1 86 ? -8.732 2.033 12.529 1.00 90.88 86 HIS A O 1
ATOM 647 N N . TRP A 1 87 ? -6.808 0.959 12.115 1.00 87.75 87 TRP A N 1
ATOM 648 C CA . TRP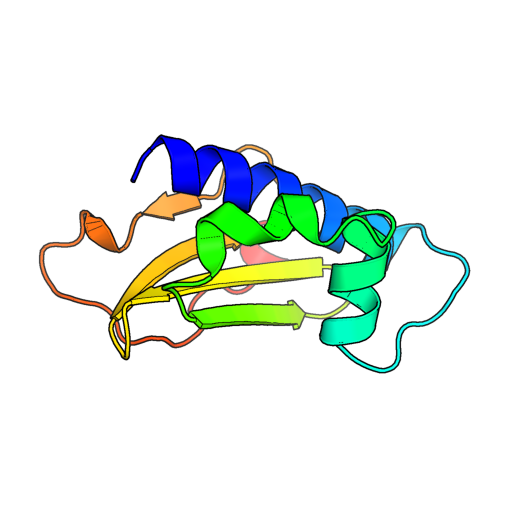 A 1 87 ? -6.972 -0.062 13.158 1.00 87.75 87 TRP A CA 1
ATOM 649 C C . TRP A 1 87 ? -7.038 0.496 14.595 1.00 87.75 87 TRP A C 1
ATOM 651 O O . TRP A 1 87 ? -7.512 -0.195 15.495 1.00 87.75 87 TRP A O 1
ATOM 661 N N . GLN A 1 88 ? -6.595 1.737 14.829 1.00 89.44 88 GLN A N 1
ATOM 662 C CA . GLN A 1 88 ? -6.720 2.425 16.123 1.00 89.44 88 GLN A CA 1
ATOM 663 C C . GLN A 1 88 ? -7.982 3.294 16.230 1.00 89.44 88 GLN A C 1
ATOM 665 O O . GLN A 1 88 ? -8.275 3.845 17.296 1.00 89.44 88 GLN A O 1
ATOM 670 N N . ALA A 1 89 ? -8.737 3.453 15.140 1.00 89.06 89 ALA A N 1
ATOM 671 C CA . ALA A 1 89 ? -9.932 4.279 15.134 1.00 89.06 89 ALA A CA 1
ATOM 672 C C . ALA A 1 89 ? -11.033 3.668 16.016 1.00 89.06 89 ALA A C 1
ATOM 674 O O . ALA A 1 89 ? -11.247 2.459 16.055 1.00 89.06 89 ALA A O 1
ATOM 675 N N . LYS A 1 90 ? -11.819 4.526 16.680 1.00 88.38 90 LYS A N 1
ATOM 676 C CA . LYS A 1 90 ? -12.970 4.095 17.503 1.00 88.38 90 LYS A CA 1
ATOM 677 C C . LYS A 1 90 ? -14.051 3.359 16.703 1.00 88.38 90 LYS A C 1
ATOM 679 O O . LYS A 1 90 ? -14.881 2.670 17.289 1.00 88.38 90 LYS A O 1
ATOM 684 N N . LYS A 1 91 ? -14.085 3.564 15.386 1.00 89.81 91 LYS A N 1
ATOM 685 C CA . LYS A 1 91 ? -15.025 2.943 14.456 1.00 89.81 91 LYS A CA 1
ATOM 686 C C . LYS A 1 91 ? -14.239 2.388 13.275 1.00 89.81 91 LYS A C 1
ATOM 688 O O . LYS A 1 91 ? -13.410 3.111 12.723 1.00 89.81 91 LYS A O 1
ATOM 693 N N . ALA A 1 92 ? -14.556 1.157 12.882 1.00 90.56 92 ALA A N 1
ATOM 694 C CA . ALA A 1 92 ? -14.035 0.546 11.667 1.00 90.56 92 ALA A CA 1
ATOM 695 C C . ALA A 1 92 ? -14.308 1.447 10.455 1.00 90.56 92 ALA A C 1
ATOM 697 O O . ALA A 1 92 ? -15.421 1.961 10.287 1.00 90.56 92 ALA A O 1
ATOM 698 N N . GLN A 1 93 ? -13.272 1.655 9.651 1.00 94.06 93 GLN A N 1
ATOM 699 C CA . GLN A 1 93 ? -13.365 2.360 8.380 1.00 94.06 93 GLN A CA 1
ATOM 700 C C . GLN A 1 93 ? -13.563 1.333 7.268 1.00 94.06 93 GLN A C 1
ATOM 702 O O . GLN A 1 93 ? -13.068 0.212 7.377 1.00 94.06 93 GLN A O 1
ATOM 707 N N . LYS A 1 94 ? -14.312 1.702 6.228 1.00 94.56 94 LYS A N 1
ATOM 708 C CA . LYS A 1 94 ? -14.491 0.839 5.057 1.00 94.56 94 LYS A CA 1
ATOM 709 C C . LYS A 1 94 ? -13.175 0.675 4.310 1.00 94.56 94 LYS A C 1
ATOM 711 O O . LYS A 1 94 ? -12.335 1.567 4.385 1.00 94.56 94 LYS A O 1
ATOM 716 N N . CYS A 1 95 ? -13.030 -0.421 3.573 1.00 94.81 95 CYS A N 1
ATOM 717 C CA . CYS A 1 95 ? -11.900 -0.646 2.677 1.00 94.81 95 CYS A CA 1
ATOM 718 C C . CYS A 1 95 ? -11.993 0.237 1.417 1.00 94.81 95 CYS A C 1
ATOM 720 O O . CYS A 1 95 ? -12.207 -0.234 0.303 1.00 94.81 95 CYS A O 1
ATOM 722 N N . GLU A 1 96 ? -11.880 1.547 1.610 1.00 94.00 96 GLU A N 1
ATOM 723 C CA . GLU A 1 96 ? -11.927 2.562 0.564 1.00 94.00 96 GLU A CA 1
ATOM 724 C C . GLU A 1 96 ? -10.811 3.573 0.832 1.00 94.00 96 GLU A C 1
ATOM 726 O O . GLU A 1 96 ? -10.594 3.961 1.980 1.00 94.00 96 GLU A O 1
ATOM 731 N N . VAL A 1 97 ? -10.104 3.988 -0.222 1.00 92.12 97 VAL A N 1
ATOM 732 C CA . VAL A 1 97 ? -9.064 5.019 -0.121 1.00 92.12 97 VAL A CA 1
ATOM 733 C C . VAL A 1 97 ? -9.722 6.341 0.266 1.00 92.12 97 VAL A C 1
ATOM 735 O O . VAL A 1 97 ? -10.676 6.784 -0.377 1.00 92.12 97 VAL A O 1
ATOM 738 N N . THR A 1 98 ? -9.233 6.961 1.336 1.00 90.81 98 THR A N 1
ATOM 739 C CA . THR A 1 98 ? -9.768 8.216 1.879 1.00 90.81 98 THR A CA 1
ATOM 740 C C . THR A 1 98 ? -8.811 9.387 1.725 1.00 90.81 98 THR A C 1
ATOM 742 O O . THR A 1 98 ? -9.237 10.545 1.779 1.00 90.81 98 THR A O 1
ATOM 745 N N . VAL A 1 99 ? -7.528 9.104 1.511 1.00 88.88 99 VAL A N 1
ATOM 746 C CA . VAL A 1 99 ? -6.494 10.126 1.404 1.00 88.88 99 VAL A CA 1
ATOM 747 C C . VAL A 1 99 ? -6.387 10.682 -0.009 1.00 88.88 99 VAL A C 1
ATOM 749 O O . VAL A 1 99 ? -6.354 9.958 -1.000 1.00 88.88 99 VAL A O 1
ATOM 752 N N . ASN A 1 100 ? -6.271 12.007 -0.081 1.00 89.06 100 ASN A N 1
ATOM 753 C CA . ASN A 1 100 ? -5.861 12.722 -1.277 1.00 89.06 100 ASN A CA 1
ATOM 754 C C . ASN A 1 100 ? -4.349 12.995 -1.212 1.00 89.06 100 ASN A C 1
ATOM 756 O O . ASN A 1 100 ? -3.907 13.807 -0.399 1.00 89.06 100 ASN A O 1
ATOM 760 N N . ALA A 1 101 ? -3.559 12.356 -2.076 1.00 88.38 101 ALA A N 1
ATOM 761 C CA . ALA A 1 101 ? -2.102 12.469 -2.076 1.00 88.38 101 ALA A CA 1
ATOM 762 C C . ALA A 1 101 ? -1.612 13.913 -2.276 1.00 88.38 101 ALA A C 1
ATOM 764 O O . ALA A 1 101 ? -0.601 14.297 -1.697 1.00 88.38 101 ALA A O 1
ATOM 765 N N . GLN A 1 102 ? -2.340 14.757 -3.016 1.00 85.19 102 GLN A N 1
ATOM 766 C CA . GLN A 1 102 ? -1.952 16.157 -3.245 1.00 85.19 102 GLN A CA 1
ATOM 767 C C . GLN A 1 102 ? -2.014 17.024 -1.975 1.00 85.19 102 GLN A C 1
ATOM 769 O O . GLN A 1 102 ? -1.472 18.125 -1.958 1.00 85.19 102 GLN A O 1
ATOM 774 N N . GLN A 1 103 ? -2.668 16.557 -0.907 1.00 84.50 103 GLN A N 1
ATOM 775 C CA . GLN A 1 103 ? -2.666 17.237 0.393 1.00 84.50 103 GLN A CA 1
ATOM 776 C C . GL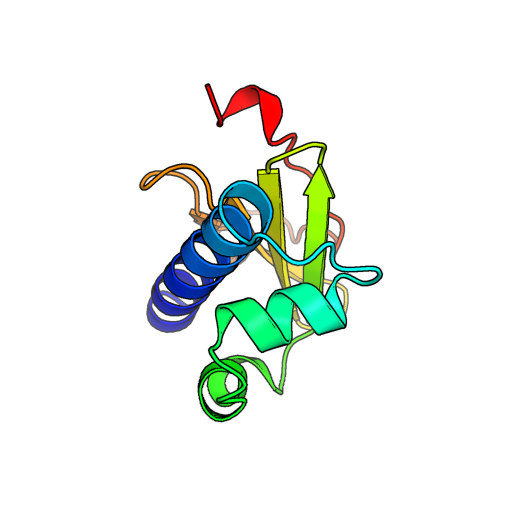N A 1 103 ? -1.411 16.939 1.225 1.00 84.50 103 GLN A C 1
ATOM 778 O O . GLN A 1 103 ? -1.123 17.674 2.170 1.00 84.50 103 GLN A O 1
ATOM 783 N N . PHE A 1 104 ? -0.683 15.870 0.891 1.00 82.44 104 PHE A N 1
ATOM 784 C CA . PHE A 1 104 ? 0.472 15.380 1.650 1.00 82.44 104 PHE A CA 1
ATOM 785 C C . PHE A 1 104 ? 1.780 15.506 0.859 1.00 82.44 104 PHE A C 1
ATOM 787 O O . PHE A 1 104 ? 2.828 15.770 1.446 1.00 82.44 104 PHE A O 1
ATOM 794 N N . CYS A 1 105 ? 1.717 15.353 -0.463 1.00 81.81 105 CYS A N 1
ATOM 795 C CA . CYS A 1 105 ? 2.847 15.440 -1.377 1.00 81.81 105 CYS A CA 1
ATOM 796 C C . CYS A 1 105 ? 2.972 16.863 -1.941 1.00 81.81 105 CYS A C 1
ATOM 798 O O . CYS A 1 105 ? 2.008 17.373 -2.510 1.00 81.81 105 CYS A O 1
ATOM 800 N N . ASN A 1 106 ? 4.157 17.473 -1.814 1.00 67.69 106 ASN A N 1
ATOM 801 C CA . ASN A 1 106 ? 4.502 18.784 -2.384 1.00 67.69 106 ASN A CA 1
ATOM 802 C C . ASN A 1 106 ? 5.633 18.661 -3.403 1.00 67.69 106 ASN A C 1
ATOM 804 O O . ASN A 1 106 ? 6.624 17.970 -3.074 1.00 67.69 106 ASN A O 1
#